Protein AF-A0A8X7PV33-F1 (afdb_monomer_lite)

Organism: Brassica carinata (NCBI:txid52824)

Sequence (62 aa):
MQRNGDPIVLCFVDFETPACAATARNALQGYRMDEEERDSKILQIQFSRNPGPRPGQRGGRR

Structure (mmCIF, N/CA/C/O backbone):
data_AF-A0A8X7PV33-F1
#
_entry.id   AF-A0A8X7PV33-F1
#
loop_
_atom_site.group_PDB
_atom_site.id
_atom_site.type_symbol
_atom_site.label_atom_id
_atom_site.label_alt_id
_atom_site.label_comp_id
_atom_site.label_asym_id
_atom_site.label_entity_id
_atom_site.label_seq_id
_atom_site.pdbx_PDB_ins_code
_atom_site.Cartn_x
_atom_site.Cartn_y
_atom_site.Cartn_z
_atom_site.occupancy
_atom_site.B_iso_or_equiv
_atom_site.auth_seq_id
_atom_site.auth_comp_id
_atom_site.auth_asym_id
_atom_site.auth_atom_id
_atom_site.pdbx_PDB_model_num
ATOM 1 N N . MET A 1 1 ? -21.620 -9.918 26.564 1.00 41.25 1 MET A N 1
ATOM 2 C CA . MET A 1 1 ? -20.717 -8.896 25.993 1.00 41.25 1 MET A CA 1
ATOM 3 C C . MET A 1 1 ? -20.938 -8.891 24.489 1.00 41.25 1 MET A C 1
ATOM 5 O O . MET A 1 1 ? -20.389 -9.742 23.801 1.00 41.25 1 MET A O 1
ATOM 9 N N . GLN A 1 2 ? -21.844 -8.044 23.992 1.00 46.09 2 GLN A N 1
ATOM 10 C CA . GLN A 1 2 ? -22.046 -7.889 22.551 1.00 46.09 2 GLN A CA 1
ATOM 11 C C . GLN A 1 2 ? -20.794 -7.216 21.999 1.00 46.09 2 GLN A C 1
ATOM 13 O O . GLN A 1 2 ? -20.534 -6.045 22.258 1.00 46.09 2 GLN A O 1
ATOM 18 N N . ARG A 1 3 ? -19.968 -7.988 21.295 1.00 55.69 3 ARG A N 1
ATOM 19 C CA . ARG A 1 3 ? -18.985 -7.415 20.390 1.00 55.69 3 ARG A CA 1
ATOM 20 C C . ARG A 1 3 ? -19.831 -6.873 19.246 1.00 55.69 3 ARG A C 1
ATOM 22 O O . ARG A 1 3 ? -20.239 -7.660 18.398 1.00 55.69 3 ARG A O 1
ATOM 29 N N . ASN A 1 4 ? -20.210 -5.594 19.317 1.00 49.97 4 ASN A N 1
ATOM 30 C CA . ASN A 1 4 ? -20.799 -4.873 18.192 1.00 49.97 4 ASN A CA 1
ATOM 31 C C . ASN A 1 4 ? -19.781 -4.978 17.059 1.00 49.97 4 ASN A C 1
ATOM 33 O O . ASN A 1 4 ? -18.794 -4.251 17.010 1.00 49.97 4 ASN A O 1
ATOM 37 N N . GLY A 1 5 ? -19.935 -6.024 16.253 1.00 60.06 5 GLY A N 1
ATOM 38 C 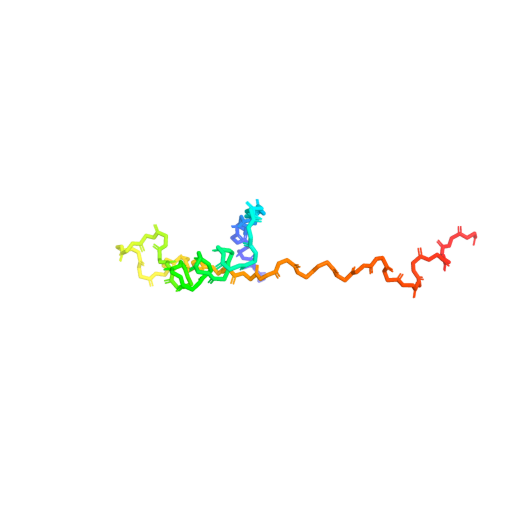CA . GLY A 1 5 ? -19.114 -6.288 15.096 1.00 60.06 5 GLY A CA 1
ATOM 39 C C . GLY A 1 5 ? -19.573 -5.324 14.035 1.00 60.06 5 GLY A C 1
ATOM 40 O O . GLY A 1 5 ? -20.418 -5.679 13.217 1.00 60.06 5 GLY A O 1
ATOM 41 N N . ASP A 1 6 ? -19.063 -4.099 14.093 1.00 67.69 6 ASP A N 1
ATOM 42 C CA . ASP A 1 6 ? -19.241 -3.174 12.995 1.00 67.69 6 ASP A CA 1
ATOM 43 C C . ASP A 1 6 ? -18.791 -3.870 11.709 1.00 67.69 6 ASP A C 1
ATOM 45 O O . ASP A 1 6 ? -17.698 -4.451 11.678 1.00 67.69 6 ASP A O 1
ATOM 49 N N . PRO A 1 7 ? -19.616 -3.853 10.650 1.00 71.06 7 PRO A N 1
ATOM 50 C CA . PRO A 1 7 ? -19.251 -4.491 9.402 1.00 71.06 7 PRO A CA 1
ATOM 51 C C . PRO A 1 7 ? -17.939 -3.877 8.902 1.00 71.06 7 PRO A C 1
ATOM 53 O O . PRO A 1 7 ? -17.819 -2.659 8.726 1.00 71.06 7 PRO A O 1
ATOM 56 N N . ILE A 1 8 ? -16.934 -4.735 8.720 1.00 71.50 8 ILE A N 1
ATOM 57 C CA . ILE A 1 8 ? -15.668 -4.374 8.090 1.00 71.50 8 ILE A CA 1
ATOM 58 C C . ILE A 1 8 ? -15.861 -4.579 6.593 1.00 71.50 8 ILE A C 1
ATOM 60 O O . ILE A 1 8 ? -16.016 -5.708 6.128 1.00 71.50 8 ILE A O 1
ATOM 64 N N . VAL A 1 9 ? -15.856 -3.482 5.842 1.00 80.25 9 VAL A N 1
ATOM 65 C CA . VAL A 1 9 ? -15.879 -3.521 4.380 1.00 80.25 9 VAL A CA 1
ATOM 66 C C . VAL A 1 9 ? -14.438 -3.660 3.891 1.00 80.25 9 VAL A C 1
ATOM 68 O O . VAL A 1 9 ? -13.612 -2.780 4.119 1.00 80.25 9 VAL A O 1
ATOM 71 N N . LEU A 1 10 ? -14.133 -4.790 3.254 1.00 82.44 10 LEU A N 1
ATOM 72 C CA . LEU A 1 10 ? -12.841 -5.076 2.629 1.00 82.44 10 LEU A CA 1
ATOM 73 C C . LEU A 1 10 ? -12.992 -5.007 1.111 1.00 82.44 10 LEU A C 1
ATOM 75 O O . LEU A 1 10 ? -13.805 -5.730 0.538 1.00 82.44 10 LEU A O 1
ATOM 79 N N . CYS A 1 11 ? -12.173 -4.176 0.472 1.00 84.50 11 CYS A N 1
ATOM 80 C CA . CYS A 1 11 ? -12.116 -4.043 -0.979 1.00 84.50 11 CYS A CA 1
ATOM 81 C C . CYS A 1 11 ? -10.712 -4.391 -1.473 1.00 84.50 11 CYS A C 1
ATOM 83 O O . CYS A 1 11 ? -9.714 -4.014 -0.858 1.00 84.50 11 CYS A O 1
ATOM 85 N N . PHE A 1 12 ? -10.648 -5.086 -2.604 1.00 88.06 12 PHE A N 1
ATOM 86 C CA . PHE A 1 12 ? -9.407 -5.350 -3.318 1.00 88.06 12 PHE A CA 1
ATOM 87 C C . PHE A 1 12 ? -9.385 -4.486 -4.569 1.00 88.06 12 PHE A C 1
ATOM 89 O O . PHE A 1 12 ? -10.392 -4.365 -5.264 1.00 88.06 12 PHE A O 1
ATOM 96 N N . VAL A 1 13 ? -8.238 -3.873 -4.828 1.00 87.19 13 VAL A N 1
ATOM 97 C CA . VAL A 1 13 ? -7.996 -3.062 -6.015 1.00 87.19 13 VAL A CA 1
ATOM 98 C C . VAL A 1 13 ? -6.691 -3.528 -6.633 1.00 87.19 13 VAL A C 1
ATOM 100 O O . VAL A 1 13 ? -5.698 -3.704 -5.924 1.00 87.19 13 VAL A O 1
ATOM 103 N N . ASP A 1 14 ? -6.707 -3.728 -7.943 1.00 89.56 14 ASP A N 1
ATOM 104 C CA . ASP A 1 14 ? -5.498 -3.980 -8.711 1.00 89.56 14 ASP A CA 1
ATOM 105 C C . ASP A 1 14 ? -5.012 -2.670 -9.325 1.00 89.56 14 ASP A C 1
ATOM 107 O O . ASP A 1 14 ? -5.795 -1.839 -9.789 1.00 89.56 14 ASP A O 1
ATOM 111 N N . PHE A 1 15 ? -3.697 -2.490 -9.309 1.00 88.44 15 PHE A N 1
ATOM 112 C CA . PHE A 1 15 ? -3.022 -1.373 -9.954 1.00 88.44 15 PHE A CA 1
ATOM 113 C C . PHE A 1 15 ? -2.158 -1.904 -11.090 1.00 88.44 15 PHE A C 1
ATOM 115 O O . PHE A 1 15 ? -1.598 -2.993 -10.993 1.00 88.44 15 PHE A O 1
ATOM 122 N N . GLU A 1 16 ? -1.988 -1.094 -12.131 1.00 92.75 16 GLU A N 1
ATOM 123 C CA . GLU A 1 16 ? -1.161 -1.443 -13.290 1.00 92.75 16 GLU A CA 1
ATOM 124 C C . GLU A 1 16 ? 0.307 -1.688 -12.912 1.00 92.75 16 GLU A C 1
ATOM 126 O O . GLU A 1 16 ? 0.961 -2.568 -13.466 1.00 92.75 16 GLU A O 1
ATOM 131 N N . THR A 1 17 ? 0.826 -0.945 -11.924 1.00 92.00 17 THR A N 1
ATOM 132 C CA . THR A 1 17 ? 2.189 -1.135 -11.420 1.00 92.00 17 THR A CA 1
ATOM 133 C C . THR A 1 17 ? 2.251 -1.165 -9.889 1.00 92.00 17 THR A C 1
ATOM 135 O O . THR A 1 17 ? 1.464 -0.491 -9.211 1.00 92.00 17 THR A O 1
ATOM 138 N N . PRO A 1 18 ? 3.245 -1.866 -9.308 1.00 89.44 18 PRO A N 1
ATOM 139 C CA . PRO A 1 18 ? 3.488 -1.833 -7.865 1.00 89.44 18 PRO A CA 1
ATOM 140 C C . PRO A 1 18 ? 3.779 -0.422 -7.332 1.00 89.44 18 PRO A C 1
ATOM 142 O O . PRO A 1 18 ? 3.431 -0.108 -6.194 1.00 89.44 18 PRO A O 1
ATOM 145 N N . ALA A 1 19 ? 4.392 0.442 -8.149 1.00 93.19 19 ALA A N 1
ATOM 146 C CA . ALA A 1 19 ? 4.682 1.827 -7.783 1.00 93.19 19 ALA A CA 1
ATOM 147 C C . ALA A 1 19 ? 3.393 2.65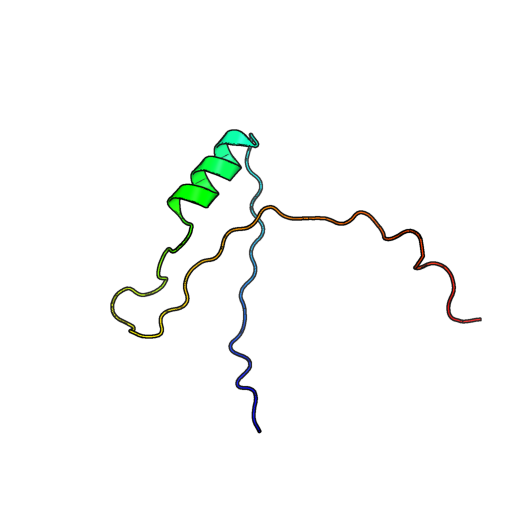1 -7.616 1.00 93.19 19 ALA A C 1
ATOM 149 O O . ALA A 1 19 ? 3.263 3.411 -6.650 1.00 93.19 19 ALA A O 1
ATOM 150 N N . CYS A 1 20 ? 2.409 2.445 -8.499 1.00 92.38 20 CYS A N 1
ATOM 151 C CA . CYS A 1 20 ? 1.078 3.038 -8.365 1.00 92.38 20 CYS A CA 1
ATOM 152 C C . CYS A 1 20 ? 0.383 2.552 -7.086 1.00 92.38 20 CYS A C 1
ATOM 154 O O . CYS A 1 20 ? -0.114 3.378 -6.323 1.00 92.38 20 CYS A O 1
ATOM 156 N N . ALA A 1 21 ? 0.426 1.245 -6.796 1.00 91.75 21 ALA A N 1
ATOM 157 C CA . ALA A 1 21 ? -0.152 0.685 -5.571 1.00 91.75 21 ALA A CA 1
ATOM 158 C C . ALA A 1 21 ? 0.484 1.268 -4.299 1.00 91.75 21 ALA A C 1
ATOM 160 O O . ALA A 1 21 ? -0.220 1.621 -3.354 1.00 91.75 21 ALA A O 1
ATOM 161 N N . ALA A 1 22 ? 1.814 1.407 -4.275 1.00 91.75 22 ALA A N 1
ATOM 162 C CA . ALA A 1 22 ? 2.530 2.003 -3.150 1.00 91.75 22 ALA A CA 1
ATOM 163 C C . ALA A 1 22 ? 2.156 3.478 -2.948 1.00 91.75 22 ALA A C 1
ATOM 165 O O . ALA A 1 22 ? 1.932 3.908 -1.816 1.00 91.75 22 ALA A O 1
ATOM 166 N N . THR A 1 23 ? 2.050 4.236 -4.041 1.00 94.19 23 THR A N 1
ATOM 167 C CA . THR A 1 23 ? 1.662 5.652 -4.008 1.00 94.19 23 THR A CA 1
ATOM 168 C C . THR A 1 23 ? 0.235 5.814 -3.501 1.00 94.19 23 THR A C 1
ATOM 170 O O . THR A 1 23 ? 0.013 6.558 -2.550 1.00 94.19 23 THR A O 1
ATOM 173 N N . ALA A 1 24 ? -0.718 5.071 -4.070 1.00 91.56 24 ALA A N 1
ATOM 174 C CA . ALA A 1 24 ? -2.115 5.099 -3.648 1.00 91.56 24 ALA A CA 1
ATOM 175 C C . ALA A 1 24 ? -2.269 4.687 -2.179 1.00 91.56 24 ALA A C 1
ATOM 177 O O . ALA A 1 24 ? -2.958 5.364 -1.418 1.00 91.56 24 ALA A O 1
ATOM 178 N N . ARG A 1 25 ? -1.558 3.632 -1.754 1.00 91.00 25 ARG A N 1
ATOM 179 C CA . ARG A 1 25 ? -1.489 3.232 -0.348 1.00 91.00 25 ARG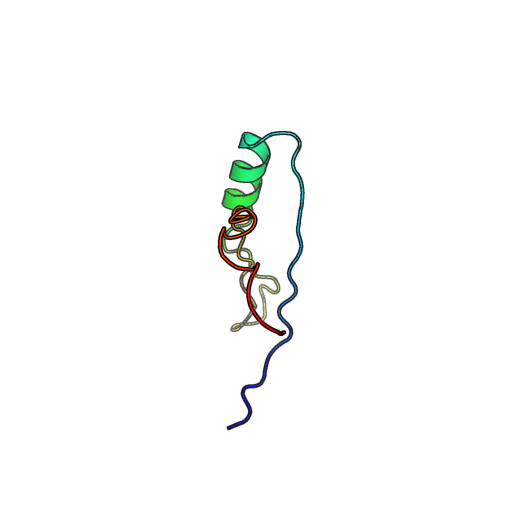 A CA 1
ATOM 180 C C . ARG A 1 25 ? -1.014 4.386 0.523 1.00 91.00 25 ARG A C 1
ATOM 182 O O . ARG A 1 25 ? -1.690 4.695 1.486 1.00 91.00 25 ARG A O 1
ATOM 189 N N . ASN A 1 26 ? 0.119 5.009 0.207 1.00 90.31 26 ASN A N 1
ATOM 190 C CA . ASN A 1 26 ? 0.683 6.075 1.037 1.00 90.31 26 ASN A CA 1
ATOM 191 C C . ASN A 1 26 ? -0.197 7.332 1.061 1.00 90.31 26 ASN A C 1
ATOM 193 O O . ASN A 1 26 ? -0.287 7.974 2.100 1.00 90.31 26 ASN A O 1
ATOM 197 N N . ALA A 1 27 ? -0.852 7.662 -0.054 1.00 90.69 27 ALA A N 1
ATOM 198 C CA . ALA A 1 27 ? -1.735 8.820 -0.157 1.00 90.69 27 ALA A CA 1
ATOM 199 C C . ALA A 1 27 ? -3.038 8.650 0.641 1.00 90.69 27 ALA A C 1
ATOM 201 O O . ALA A 1 27 ? -3.540 9.614 1.208 1.00 90.69 27 ALA A O 1
ATOM 202 N N . LEU A 1 28 ? -3.581 7.431 0.691 1.00 89.19 28 LEU A N 1
ATOM 203 C CA . LEU A 1 28 ? -4.855 7.127 1.354 1.00 89.19 28 LEU A CA 1
ATOM 204 C C . LEU A 1 28 ? -4.678 6.468 2.734 1.00 89.19 28 LEU A C 1
ATOM 206 O O . LEU A 1 28 ? -5.660 6.212 3.433 1.00 89.19 28 LEU A O 1
ATOM 210 N N . GLN A 1 29 ? -3.440 6.178 3.146 1.00 86.00 29 GLN A N 1
ATOM 211 C CA . GLN A 1 29 ? -3.138 5.644 4.469 1.00 86.00 29 GLN A CA 1
ATOM 212 C C . GLN A 1 29 ? -3.538 6.678 5.520 1.00 86.00 29 GLN A C 1
ATOM 214 O O . GLN A 1 29 ? -2.937 7.746 5.598 1.00 86.00 29 GLN A O 1
ATOM 219 N N . GLY A 1 30 ? -4.508 6.346 6.372 1.00 83.56 30 GLY A N 1
ATOM 220 C CA . GLY A 1 30 ? -4.957 7.290 7.395 1.00 83.56 30 GLY A CA 1
ATOM 221 C C . GLY A 1 30 ? -6.150 8.151 6.976 1.00 83.56 30 GLY A C 1
ATOM 222 O O . GLY A 1 30 ? -6.558 9.007 7.757 1.00 83.56 30 GLY A O 1
ATOM 223 N N . TYR A 1 31 ? -6.721 7.929 5.786 1.00 86.94 31 TYR A N 1
ATOM 224 C CA . TYR A 1 31 ? -7.898 8.666 5.332 1.00 86.94 31 TYR A CA 1
ATOM 225 C C . TYR A 1 31 ? -9.088 8.421 6.268 1.00 86.94 31 TYR A C 1
ATOM 227 O O . TYR A 1 31 ? -9.451 7.272 6.523 1.00 86.94 31 TYR A O 1
ATOM 235 N N . ARG A 1 32 ? -9.687 9.489 6.798 1.00 86.81 32 ARG A N 1
ATOM 236 C CA . ARG A 1 32 ? -10.900 9.408 7.623 1.00 86.81 32 ARG A CA 1
ATOM 237 C C . ARG A 1 32 ? -12.100 9.359 6.688 1.00 86.81 32 ARG A C 1
ATOM 239 O O . ARG A 1 32 ? -12.237 10.236 5.844 1.00 86.81 32 ARG A O 1
ATOM 246 N N . MET A 1 33 ? -12.939 8.333 6.827 1.00 82.31 33 MET A N 1
ATOM 247 C CA . MET A 1 33 ? -14.136 8.183 5.988 1.00 82.31 33 MET A CA 1
ATOM 248 C C . MET A 1 33 ? -15.124 9.337 6.181 1.00 82.31 33 MET A C 1
ATOM 250 O O . MET A 1 33 ? -15.812 9.726 5.244 1.00 82.31 33 MET A O 1
ATOM 254 N N . ASP A 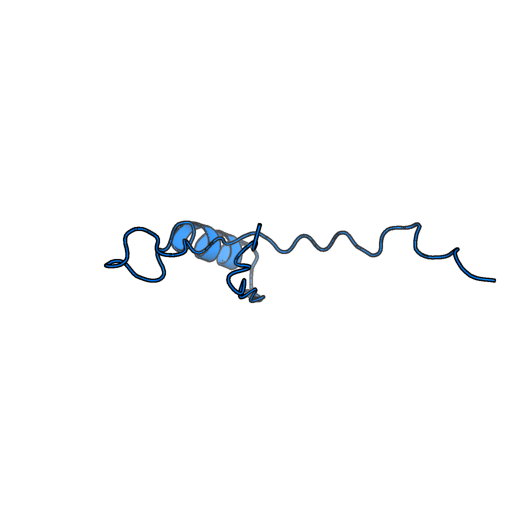1 34 ? -15.169 9.869 7.397 1.00 84.31 34 ASP A N 1
ATOM 255 C CA . ASP A 1 34 ? -15.997 10.990 7.808 1.00 84.31 34 ASP A CA 1
ATOM 256 C C . ASP A 1 34 ? -15.138 11.923 8.676 1.00 84.31 34 ASP A C 1
ATOM 258 O O . ASP A 1 34 ? -14.596 11.529 9.713 1.00 84.31 34 ASP A O 1
ATOM 262 N N . GLU A 1 35 ? -14.917 13.152 8.224 1.00 82.88 35 GLU A N 1
ATOM 263 C CA . GLU A 1 35 ? -14.058 14.096 8.945 1.00 82.88 35 GLU A CA 1
ATOM 264 C C . GLU A 1 35 ? -14.749 14.684 10.188 1.00 82.88 35 GLU A C 1
ATOM 266 O O . GLU A 1 35 ? -14.063 15.058 11.151 1.00 82.88 35 GLU A O 1
ATOM 271 N N . GLU A 1 36 ? -16.085 14.700 10.192 1.00 83.88 36 GLU A N 1
ATOM 272 C CA . GLU A 1 36 ? -16.938 15.281 11.232 1.00 83.88 36 GLU A CA 1
ATOM 273 C C . GLU A 1 36 ? -17.191 14.289 12.382 1.00 83.88 36 GLU A C 1
ATOM 275 O O . GLU A 1 36 ? -17.294 14.681 13.550 1.00 83.88 36 GLU A O 1
ATOM 280 N N . GLU A 1 37 ? -17.168 12.983 12.100 1.00 80.81 37 GLU A N 1
ATOM 281 C CA . GLU A 1 37 ? -17.282 11.940 13.121 1.00 80.81 37 GLU A CA 1
ATOM 282 C C . GLU A 1 37 ? -15.956 11.711 13.882 1.00 80.81 37 GLU A C 1
ATOM 284 O O . GLU A 1 37 ? -14.921 11.322 13.327 1.00 80.81 37 GLU A O 1
ATOM 289 N N . ARG A 1 38 ? -15.974 11.917 15.209 1.00 73.69 38 ARG A N 1
ATOM 290 C CA . ARG A 1 38 ? -14.779 11.754 16.066 1.00 73.69 38 ARG A CA 1
ATOM 291 C C . ARG A 1 38 ? -14.260 10.317 16.162 1.00 73.69 38 ARG A C 1
ATOM 293 O O . ARG A 1 38 ? -13.073 10.150 16.418 1.00 73.69 38 ARG A O 1
ATOM 300 N N . ASP A 1 39 ? -15.116 9.321 15.948 1.00 76.12 39 ASP A N 1
ATOM 301 C CA . ASP A 1 39 ? -14.752 7.894 15.916 1.00 76.12 39 ASP A CA 1
ATOM 302 C C . ASP A 1 39 ? -14.749 7.340 14.481 1.00 76.12 39 ASP A C 1
ATOM 304 O O . ASP A 1 39 ? -14.926 6.145 14.245 1.00 76.12 39 ASP A O 1
ATOM 308 N N . SER A 1 40 ? -14.574 8.233 13.497 1.00 79.62 40 SER A N 1
ATOM 309 C CA . SER A 1 40 ? -14.628 7.836 12.100 1.00 79.62 40 SER A CA 1
ATOM 310 C C . SER A 1 40 ? -13.590 6.776 11.783 1.00 79.62 40 SER A C 1
ATOM 312 O O . SER A 1 40 ? -12.410 6.867 12.149 1.00 79.62 40 SER A O 1
ATOM 314 N N . LYS A 1 41 ? -14.035 5.777 11.025 1.00 81.12 41 LYS A N 1
ATOM 315 C CA . LYS A 1 41 ? -13.180 4.696 10.561 1.00 81.12 41 LYS A CA 1
ATOM 316 C C . LYS A 1 41 ? -12.075 5.261 9.679 1.00 81.12 41 LYS A C 1
ATOM 318 O O . LYS A 1 41 ? -12.313 5.947 8.685 1.00 81.12 41 LYS A O 1
ATOM 323 N N . ILE A 1 42 ? -10.850 4.907 10.036 1.00 85.31 42 ILE A N 1
ATOM 324 C CA . ILE A 1 42 ? -9.667 5.233 9.256 1.00 85.31 42 ILE A CA 1
ATOM 325 C C . ILE A 1 42 ? -9.471 4.145 8.203 1.00 85.31 42 ILE A C 1
ATOM 327 O O . ILE A 1 42 ? -9.360 2.960 8.532 1.00 85.31 42 ILE A O 1
ATOM 331 N N . LEU A 1 43 ? -9.392 4.547 6.937 1.00 86.38 43 LEU A N 1
ATOM 332 C CA . LEU A 1 43 ? -9.073 3.655 5.838 1.00 86.38 43 LEU A CA 1
ATOM 333 C C . LEU A 1 43 ? -7.644 3.133 6.008 1.00 86.38 43 LEU A C 1
ATOM 335 O O . LEU A 1 43 ? -6.663 3.882 6.065 1.00 86.38 43 LEU A O 1
ATOM 339 N N . GLN A 1 44 ? -7.540 1.811 6.088 1.00 84.69 44 GLN A N 1
ATOM 340 C CA . GLN A 1 44 ? -6.270 1.111 6.144 1.00 84.69 44 GLN A CA 1
ATOM 341 C C . GLN A 1 44 ? -6.034 0.392 4.828 1.00 84.69 44 GLN A C 1
ATOM 343 O O . GLN A 1 44 ? -6.797 -0.495 4.451 1.00 84.69 44 GLN A O 1
ATOM 348 N N . ILE A 1 45 ? -4.940 0.746 4.160 1.00 88.62 45 ILE A N 1
ATOM 349 C CA . ILE A 1 45 ? -4.526 0.090 2.926 1.00 88.62 45 ILE A CA 1
ATOM 350 C C . ILE A 1 45 ? -3.281 -0.741 3.207 1.00 88.62 45 ILE A C 1
ATOM 352 O O . ILE A 1 45 ? -2.265 -0.279 3.736 1.00 88.62 45 ILE A O 1
ATOM 356 N N . GLN A 1 46 ? -3.350 -2.011 2.840 1.00 87.62 46 GLN A N 1
ATOM 357 C CA . GLN A 1 46 ? -2.237 -2.938 2.953 1.00 87.62 46 GLN A CA 1
ATOM 358 C C . GLN A 1 46 ? -2.063 -3.663 1.628 1.00 87.62 46 GLN A C 1
ATOM 360 O O . GLN A 1 46 ? -3.023 -3.863 0.887 1.00 87.62 46 GLN A O 1
ATOM 365 N N . PHE A 1 47 ? -0.830 -4.069 1.335 1.00 86.50 47 PHE A N 1
ATOM 366 C CA . PHE A 1 47 ? -0.605 -4.991 0.233 1.00 86.50 47 PHE A CA 1
ATOM 367 C C . PHE A 1 47 ? -1.355 -6.285 0.515 1.00 86.50 47 PHE A C 1
ATOM 369 O O . PHE A 1 47 ? -1.259 -6.829 1.622 1.00 86.50 47 PHE A O 1
ATOM 376 N N . SER A 1 48 ? -2.077 -6.780 -0.489 1.00 83.88 48 SER A N 1
ATOM 377 C CA . SER A 1 48 ? -2.694 -8.092 -0.410 1.00 83.88 48 SER A CA 1
ATOM 378 C C . SER A 1 48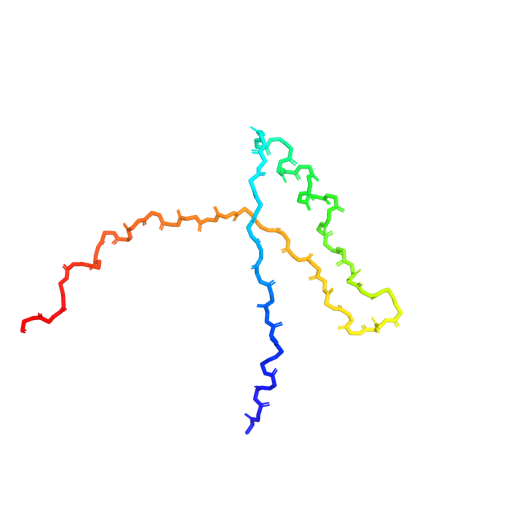 ? -1.576 -9.124 -0.262 1.00 83.88 48 SER A C 1
ATOM 380 O O . SER A 1 48 ? -0.836 -9.466 -1.182 1.00 83.88 48 SER A O 1
ATOM 382 N N . ARG A 1 49 ? -1.392 -9.606 0.963 1.00 73.50 49 ARG A N 1
ATOM 383 C CA . ARG A 1 49 ? -0.575 -10.786 1.200 1.00 73.50 49 ARG A CA 1
ATOM 384 C C . ARG A 1 49 ? -1.482 -11.958 0.902 1.00 73.50 49 ARG A C 1
ATOM 386 O O . ARG A 1 49 ? -2.317 -12.309 1.726 1.00 73.50 49 ARG A O 1
ATOM 393 N N . ASN A 1 50 ? -1.328 -12.537 -0.281 1.00 65.06 50 ASN A N 1
ATOM 394 C CA . ASN A 1 50 ? -1.770 -13.897 -0.520 1.00 65.06 50 ASN A CA 1
ATOM 395 C C . ASN A 1 50 ? -0.657 -14.811 0.012 1.00 65.06 50 ASN A C 1
ATOM 397 O O . ASN A 1 50 ? 0.330 -15.017 -0.701 1.00 65.06 50 ASN A O 1
ATOM 401 N N . PRO A 1 51 ? -0.717 -15.325 1.260 1.00 56.22 51 PRO A N 1
ATOM 402 C CA . PRO A 1 51 ? 0.081 -16.491 1.572 1.00 56.22 51 PRO A CA 1
ATOM 403 C C . PRO A 1 51 ? -0.460 -17.563 0.632 1.00 56.22 51 PRO A C 1
ATOM 405 O O . PRO A 1 51 ? -1.588 -18.017 0.816 1.00 56.22 51 PRO A O 1
ATOM 408 N N . GLY A 1 52 ? 0.289 -17.888 -0.425 1.00 55.66 52 GLY A N 1
ATOM 409 C CA . GLY A 1 52 ? -0.091 -18.942 -1.362 1.00 55.66 52 GLY A CA 1
ATOM 410 C C . GLY A 1 52 ? -0.554 -20.194 -0.606 1.00 55.66 52 GLY A C 1
ATOM 411 O O . GLY A 1 52 ? -0.219 -20.341 0.576 1.00 55.66 52 GLY A O 1
ATOM 412 N N . PRO A 1 53 ? -1.344 -21.075 -1.248 1.00 58.59 53 PRO A N 1
ATOM 413 C CA . PRO A 1 53 ? -2.008 -22.197 -0.588 1.00 58.59 53 PRO A CA 1
ATOM 414 C C . PRO A 1 53 ? -1.060 -22.854 0.410 1.00 58.59 53 PRO A C 1
ATOM 416 O O . PRO A 1 53 ? -0.024 -23.391 0.017 1.00 58.59 53 PRO A O 1
ATOM 419 N N . ARG A 1 54 ? -1.369 -22.718 1.709 1.00 60.38 54 ARG A N 1
ATOM 420 C CA . ARG A 1 54 ? -0.489 -23.209 2.772 1.00 60.38 54 ARG A CA 1
ATOM 421 C C . ARG A 1 54 ? -0.240 -24.693 2.491 1.00 60.38 54 ARG A 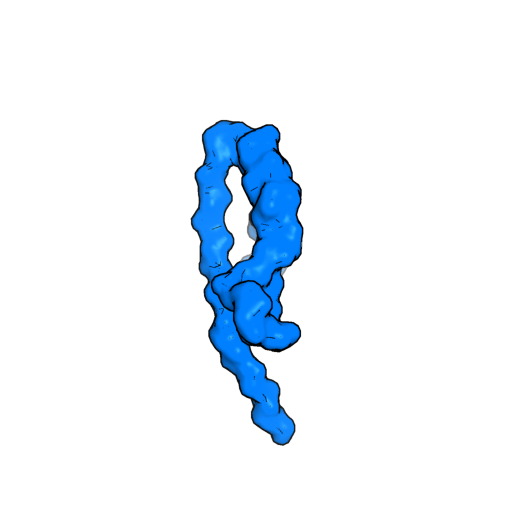C 1
ATOM 423 O O . ARG A 1 54 ? -1.220 -25.448 2.461 1.00 60.38 54 ARG A O 1
ATOM 430 N N . PRO A 1 55 ? 1.010 -25.138 2.271 1.00 50.00 55 PRO A N 1
ATOM 431 C CA . PRO A 1 55 ? 1.286 -26.556 2.112 1.00 50.00 55 PRO A CA 1
ATOM 432 C C . PRO A 1 55 ? 0.954 -27.227 3.450 1.00 50.00 55 PRO A C 1
ATOM 434 O O . PRO A 1 55 ? 1.671 -27.067 4.432 1.00 50.00 55 PRO A O 1
ATOM 437 N N . GLY A 1 56 ? -0.209 -27.878 3.520 1.00 55.28 56 GLY A N 1
ATOM 438 C CA . GLY A 1 56 ? -0.728 -28.479 4.751 1.00 55.28 56 GLY A CA 1
ATOM 439 C C . GLY A 1 56 ? -2.247 -28.659 4.806 1.00 55.28 56 GLY A C 1
ATOM 440 O O . GLY A 1 56 ? -2.717 -29.534 5.523 1.00 55.28 56 GLY A O 1
ATOM 441 N N . GLN A 1 57 ? -3.042 -27.932 4.009 1.00 53.31 57 GLN A N 1
ATOM 442 C CA . GLN A 1 57 ? -4.502 -28.145 3.959 1.00 53.31 57 GLN A CA 1
ATOM 443 C C . GLN A 1 57 ? -4.900 -29.261 2.970 1.00 53.31 57 GLN A C 1
ATOM 445 O O . GLN A 1 57 ? -5.812 -29.122 2.161 1.00 53.31 57 GLN A O 1
ATOM 450 N N . ARG A 1 58 ? -4.192 -30.392 3.015 1.00 56.94 58 ARG A N 1
ATOM 451 C CA . ARG A 1 58 ? -4.607 -31.664 2.405 1.00 56.94 58 ARG A CA 1
ATOM 452 C C . ARG A 1 58 ? -4.382 -32.749 3.446 1.00 56.94 58 ARG A C 1
ATOM 454 O O . ARG A 1 58 ? -3.294 -33.301 3.522 1.00 56.94 58 ARG A O 1
ATOM 461 N N . GLY A 1 59 ? -5.396 -33.042 4.252 1.00 55.66 59 GLY A N 1
ATOM 462 C CA . GLY A 1 59 ? -5.312 -34.173 5.175 1.00 55.66 59 GLY A CA 1
ATOM 463 C C . GLY A 1 59 ? -6.197 -34.043 6.398 1.00 55.66 59 GLY A C 1
ATOM 464 O O . GLY A 1 59 ? -5.703 -34.007 7.515 1.00 55.66 59 GLY A O 1
ATOM 465 N N . GLY A 1 60 ? -7.507 -33.986 6.204 1.00 56.75 60 GLY A N 1
ATOM 466 C CA . GLY A 1 60 ? -8.437 -34.165 7.306 1.00 56.75 60 GLY A CA 1
ATOM 467 C C . GLY A 1 60 ? -9.790 -34.556 6.757 1.00 56.75 60 GLY A C 1
ATOM 468 O O . GLY A 1 60 ? -10.383 -33.758 6.038 1.00 56.75 60 GLY A O 1
ATOM 469 N N . ARG A 1 61 ? -10.258 -35.746 7.153 1.00 55.97 61 ARG A N 1
ATOM 470 C CA . ARG A 1 61 ? -11.546 -36.401 6.850 1.00 55.97 61 ARG A CA 1
ATOM 471 C C . ARG A 1 61 ? -11.460 -37.495 5.780 1.00 55.97 61 ARG A C 1
ATOM 473 O O . ARG A 1 61 ? -11.925 -37.339 4.653 1.00 55.97 61 ARG A O 1
ATOM 480 N N . ARG A 1 62 ? -10.890 -38.627 6.189 1.00 50.78 62 ARG A N 1
ATOM 481 C CA . ARG A 1 62 ? -11.531 -39.929 5.981 1.00 50.78 62 ARG A CA 1
ATOM 482 C C . ARG A 1 62 ? -11.957 -40.436 7.347 1.00 50.78 62 ARG A C 1
ATOM 484 O O . ARG A 1 62 ? -11.171 -40.186 8.287 1.00 50.78 62 ARG A O 1
#

pLDDT: mean 76.28, std 15.12, range [41.25, 94.19]

InterPro domains:
  IPR012677 Nucleotide-binding alpha-beta plait domain superfamily [G3DSA:3.30.70.330] (1-51)
  IPR035979 RNA-binding domain superfamily [SSF54928] (4-61)

Radius of gyration: 17.45 Å; chains: 1; bounding box: 27×55×39 Å

Foldseek 3Di:
DPPPCDDDDDDDDDDPDPVVLVVVQVVQQQPFPDPPDPPGDRDHDDPPDPPDPPVPPPDDDD

Secondary structure (DSSP, 8-state):
---------------SSHHHHHHHHHHHTT-BS-SS-TTPPBP---------S-TT-S----